Protein AF-A0A8X6UZB1-F1 (afdb_monomer)

pLDDT: mean 81.9, std 11.23, range [57.44, 95.88]

Secondary structure (DSSP, 8-state):
-B-TTT--B------HHHHHHHHH--BTTB--GGGG-HHHHHHHHHHHHHHHHHHHHHHHHH-TTTTTGGGGHHHHHHHHHTSS--TTTS----PPPTT-TTSGGG--

Structure (mmCIF, N/CA/C/O backbone):
data_AF-A0A8X6UZB1-F1
#
_entry.id   AF-A0A8X6UZB1-F1
#
loop_
_atom_site.group_PDB
_atom_site.id
_atom_site.type_symbol
_atom_site.label_atom_id
_atom_site.label_alt_id
_atom_site.label_comp_id
_atom_site.label_asym_id
_atom_site.label_entity_id
_atom_site.label_seq_id
_atom_site.pdbx_PDB_ins_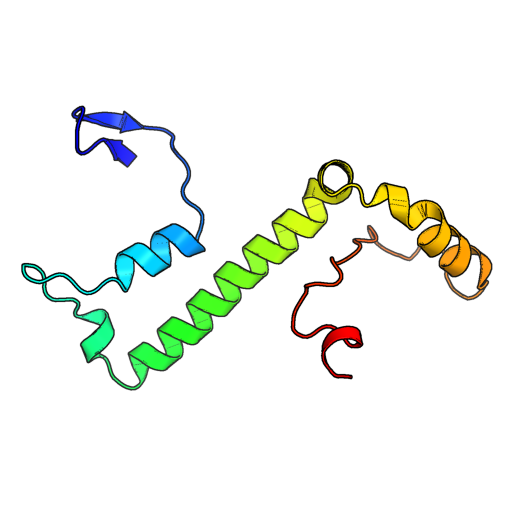code
_atom_site.Cartn_x
_atom_site.Cartn_y
_atom_site.Cartn_z
_atom_site.occupancy
_ato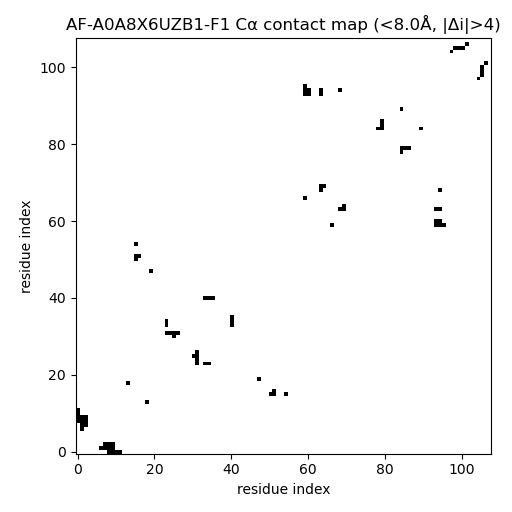m_site.B_iso_or_equiv
_atom_site.auth_seq_id
_atom_site.auth_comp_id
_atom_site.auth_asym_id
_atom_site.auth_atom_id
_atom_site.pdbx_PDB_model_num
ATOM 1 N N . MET A 1 1 ? 10.357 7.995 15.274 1.00 61.84 1 MET A N 1
ATOM 2 C CA . MET A 1 1 ? 9.610 6.991 16.074 1.00 61.84 1 MET A CA 1
ATOM 3 C C . MET A 1 1 ? 10.416 6.701 17.324 1.00 61.84 1 MET A C 1
ATOM 5 O O . MET A 1 1 ? 11.610 6.503 17.177 1.00 61.84 1 MET A O 1
ATOM 9 N N . ILE A 1 2 ? 9.833 6.678 18.519 1.00 74.12 2 ILE A N 1
ATOM 10 C CA . ILE A 1 2 ? 10.583 6.342 19.744 1.00 74.12 2 ILE A CA 1
ATOM 11 C C . ILE A 1 2 ? 10.538 4.825 19.944 1.00 74.12 2 ILE A C 1
ATOM 13 O O . ILE A 1 2 ? 9.485 4.219 19.744 1.0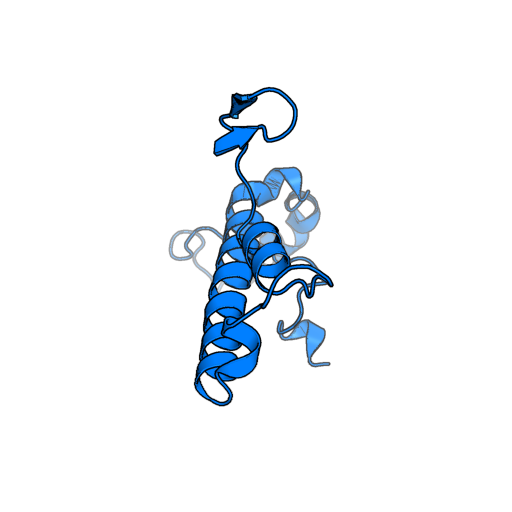0 74.12 2 ILE A O 1
ATOM 17 N N . ASN A 1 3 ? 11.671 4.206 20.279 1.00 72.56 3 ASN A N 1
ATOM 18 C CA . ASN A 1 3 ? 11.707 2.788 20.615 1.00 72.56 3 ASN A CA 1
ATOM 19 C C . ASN A 1 3 ? 10.983 2.570 21.956 1.00 72.56 3 ASN A C 1
ATOM 21 O O . ASN A 1 3 ? 11.449 3.095 22.965 1.00 72.56 3 ASN A O 1
ATOM 25 N N . PRO A 1 4 ? 9.893 1.787 22.016 1.00 69.75 4 PRO A N 1
ATOM 26 C CA . PRO A 1 4 ? 9.176 1.556 23.270 1.00 69.75 4 PRO A CA 1
ATOM 27 C C . PRO A 1 4 ? 9.982 0.751 24.303 1.00 69.75 4 PRO A C 1
ATOM 29 O O . PRO A 1 4 ? 9.618 0.757 25.472 1.00 69.75 4 PRO A O 1
ATOM 32 N N . GLN A 1 5 ? 11.058 0.066 23.898 1.00 74.94 5 GLN A N 1
ATOM 33 C CA . GLN A 1 5 ? 11.923 -0.702 24.801 1.00 74.94 5 GLN A CA 1
ATOM 34 C C . GLN A 1 5 ? 13.140 0.088 25.295 1.00 74.94 5 GLN A C 1
ATOM 36 O O . GLN A 1 5 ? 13.565 -0.117 26.425 1.00 74.94 5 GLN A O 1
ATOM 41 N N . THR A 1 6 ? 13.710 0.974 24.468 1.00 80.00 6 THR A N 1
ATOM 42 C CA . THR A 1 6 ? 14.946 1.707 24.814 1.00 80.00 6 THR A CA 1
ATOM 43 C C . THR A 1 6 ? 14.731 3.200 25.060 1.00 80.00 6 THR A C 1
ATOM 45 O O . THR A 1 6 ? 15.637 3.866 25.539 1.00 80.00 6 THR A O 1
ATOM 48 N N . GLY A 1 7 ? 13.556 3.754 24.738 1.00 78.12 7 GLY A N 1
ATOM 49 C CA . GLY A 1 7 ? 13.255 5.185 24.885 1.00 78.12 7 GLY A CA 1
ATOM 50 C C . GLY A 1 7 ? 13.983 6.097 23.890 1.00 78.12 7 GLY A C 1
ATOM 51 O O . GLY A 1 7 ? 13.745 7.302 23.865 1.00 78.12 7 GLY A O 1
ATOM 52 N N . GLU A 1 8 ? 14.838 5.539 23.035 1.00 81.56 8 GLU A N 1
ATOM 53 C CA . GLU A 1 8 ? 15.648 6.298 22.088 1.00 81.56 8 GLU A CA 1
ATOM 54 C C . GLU A 1 8 ? 14.879 6.652 20.810 1.00 81.56 8 GLU A C 1
ATOM 56 O O . GLU A 1 8 ? 14.010 5.911 20.328 1.00 81.56 8 GLU A O 1
ATOM 61 N N . GLY A 1 9 ? 15.232 7.794 20.217 1.00 77.75 9 GLY A N 1
ATOM 62 C CA . GLY A 1 9 ? 14.741 8.196 18.905 1.00 77.75 9 GLY A CA 1
ATOM 63 C C . GLY A 1 9 ? 15.254 7.256 17.813 1.00 77.75 9 GLY A C 1
ATOM 64 O O . GLY A 1 9 ? 16.450 7.157 17.570 1.00 77.75 9 GLY A O 1
ATOM 65 N N . THR A 1 10 ? 14.345 6.580 17.114 1.00 77.81 10 THR A N 1
ATOM 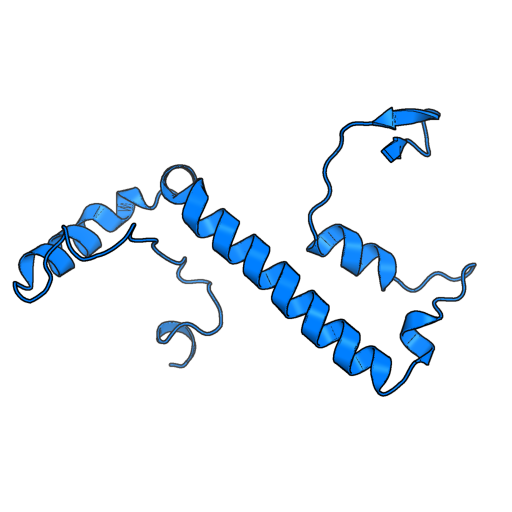66 C CA . THR A 1 10 ? 14.661 5.693 15.987 1.00 77.81 10 THR A CA 1
ATOM 67 C C . THR A 1 10 ? 14.304 6.337 14.648 1.00 77.81 10 THR A C 1
ATOM 69 O O . THR A 1 10 ? 13.239 6.951 14.492 1.00 77.81 10 THR A O 1
ATOM 72 N N . ASN A 1 11 ? 15.172 6.108 13.658 1.00 81.69 11 ASN A N 1
ATOM 73 C CA . ASN A 1 11 ? 14.927 6.371 12.234 1.00 81.69 11 ASN A CA 1
ATOM 74 C C . ASN A 1 11 ? 14.478 5.091 11.496 1.00 81.69 11 ASN A C 1
ATOM 76 O O . ASN A 1 11 ? 14.670 4.931 10.293 1.00 81.69 11 ASN A O 1
ATOM 80 N N . LYS A 1 12 ? 13.914 4.116 12.222 1.00 82.81 12 LYS A N 1
ATOM 81 C CA . LYS A 1 12 ? 13.400 2.900 11.590 1.00 82.81 12 LYS A CA 1
ATOM 82 C C . LYS A 1 12 ? 12.178 3.262 10.752 1.00 82.81 12 LYS A C 1
ATOM 84 O O . LYS A 1 12 ? 11.205 3.809 11.268 1.00 82.81 12 LYS A O 1
ATOM 89 N N . LYS A 1 13 ? 12.243 2.947 9.461 1.00 85.06 13 LYS A N 1
ATOM 90 C CA . LYS A 1 13 ? 11.108 3.047 8.542 1.00 85.06 13 LYS A CA 1
ATOM 91 C C . LYS A 1 13 ? 10.279 1.769 8.637 1.00 85.06 13 LYS A C 1
ATOM 93 O O . LYS A 1 13 ? 10.825 0.681 8.802 1.00 85.06 13 LYS A O 1
ATOM 98 N N . VAL A 1 14 ? 8.964 1.914 8.550 1.00 89.38 14 VAL A N 1
ATOM 99 C CA . VAL A 1 14 ? 8.001 0.808 8.569 1.00 89.38 14 VAL A CA 1
ATOM 100 C C . VAL A 1 14 ? 7.252 0.847 7.242 1.00 89.38 14 VAL A C 1
ATOM 102 O O . VAL A 1 14 ? 6.871 1.932 6.806 1.00 89.38 14 VAL A O 1
ATOM 105 N N . SER A 1 15 ? 7.060 -0.307 6.600 1.00 91.62 15 SER A N 1
ATOM 106 C CA . SER A 1 15 ? 6.249 -0.390 5.378 1.00 91.62 15 SER A CA 1
ATOM 107 C C . SER A 1 15 ? 4.795 -0.021 5.669 1.00 91.62 15 SER A C 1
ATOM 109 O O . SER A 1 15 ? 4.313 -0.219 6.794 1.00 91.62 15 SER A O 1
ATOM 111 N N . ALA A 1 16 ? 4.059 0.460 4.662 1.00 92.88 16 ALA A N 1
ATOM 112 C CA . ALA A 1 16 ? 2.638 0.749 4.832 1.00 92.88 16 ALA A CA 1
ATOM 113 C C . ALA A 1 16 ? 1.888 -0.502 5.302 1.00 92.88 16 ALA A C 1
ATOM 115 O O . ALA A 1 16 ? 1.066 -0.410 6.209 1.00 92.88 16 ALA A O 1
ATOM 116 N N . MET A 1 17 ? 2.241 -1.680 4.773 1.00 93.81 17 MET A N 1
ATOM 117 C CA . MET A 1 17 ? 1.667 -2.965 5.185 1.00 93.81 17 MET A CA 1
ATOM 118 C C . MET A 1 17 ? 1.821 -3.212 6.688 1.00 93.81 17 MET A C 1
ATOM 120 O O . MET A 1 17 ? 0.828 -3.448 7.372 1.00 93.81 17 MET A O 1
ATOM 124 N N . ASN A 1 18 ? 3.039 -3.105 7.226 1.00 93.31 18 ASN A N 1
ATOM 125 C CA . ASN A 1 18 ? 3.289 -3.348 8.648 1.00 93.31 18 ASN A CA 1
ATOM 126 C C . ASN A 1 18 ? 2.574 -2.324 9.536 1.00 93.31 18 ASN A C 1
ATOM 128 O O . ASN A 1 18 ? 1.990 -2.684 10.558 1.00 93.31 18 ASN A O 1
ATOM 132 N N . TYR A 1 19 ? 2.576 -1.053 9.130 1.00 93.19 19 TYR A N 1
ATOM 133 C CA . TYR A 1 19 ? 1.875 0.011 9.845 1.00 93.19 19 TYR A CA 1
ATOM 134 C C . TYR A 1 19 ? 0.363 -0.250 9.920 1.00 93.19 19 TYR A C 1
ATOM 136 O O . TYR A 1 19 ? -0.269 -0.126 10.972 1.00 93.19 19 TYR A O 1
ATOM 144 N N . TYR A 1 20 ? -0.220 -0.641 8.795 1.00 94.12 20 TYR A N 1
ATOM 145 C CA . TYR A 1 20 ? -1.645 -0.870 8.655 1.00 94.12 20 TYR A CA 1
ATOM 146 C C . TYR A 1 20 ? -2.122 -2.161 9.324 1.00 94.12 20 TYR A C 1
ATOM 148 O O . TYR A 1 20 ? -3.140 -2.133 10.018 1.00 94.12 20 TYR A O 1
ATOM 156 N N . LEU A 1 21 ? -1.358 -3.251 9.214 1.00 92.69 21 LEU A N 1
ATOM 157 C CA . LEU A 1 21 ? -1.596 -4.487 9.964 1.00 92.69 21 LEU A CA 1
ATOM 158 C C . LEU A 1 21 ? -1.565 -4.234 11.471 1.00 92.69 21 LEU A C 1
ATOM 160 O O . LEU A 1 21 ? -2.477 -4.646 12.186 1.00 92.69 21 LEU A O 1
ATOM 164 N N . TYR A 1 22 ? -0.566 -3.486 11.950 1.00 91.69 22 TYR A N 1
ATOM 165 C CA . TYR A 1 22 ? -0.471 -3.109 13.359 1.00 91.69 22 TYR A CA 1
ATOM 166 C C . TYR A 1 22 ? -1.714 -2.343 13.832 1.00 91.69 22 TYR A C 1
ATOM 168 O O . TYR A 1 22 ? -2.197 -2.594 14.938 1.00 91.69 22 TYR A O 1
ATOM 176 N N . ARG A 1 23 ? -2.247 -1.437 12.998 1.00 91.25 23 ARG A N 1
ATOM 177 C CA . ARG A 1 23 ? -3.467 -0.673 13.300 1.00 91.25 23 ARG A CA 1
ATOM 178 C C . ARG A 1 23 ? -4.739 -1.516 13.308 1.00 91.25 23 ARG A C 1
ATOM 180 O O . ARG A 1 23 ? -5.670 -1.154 14.017 1.00 91.25 23 ARG A O 1
ATOM 187 N N . LEU A 1 24 ? -4.804 -2.593 12.529 1.00 92.38 24 LEU A N 1
ATOM 188 C CA . LEU A 1 24 ? -5.969 -3.484 12.456 1.00 92.38 24 LEU A CA 1
ATOM 189 C C . LEU A 1 24 ? -5.928 -4.629 13.474 1.00 92.38 24 LEU A C 1
ATOM 191 O O . LEU A 1 24 ? -6.959 -5.230 13.761 1.00 92.38 24 LEU A O 1
ATOM 195 N N . MET A 1 25 ? -4.756 -4.918 14.038 1.00 93.50 25 MET A N 1
ATOM 196 C CA . MET A 1 25 ? -4.562 -5.982 15.017 1.00 93.50 25 MET A CA 1
ATOM 197 C C . MET A 1 25 ? -5.514 -5.837 16.217 1.00 93.50 25 MET A C 1
ATOM 199 O O . MET A 1 25 ? -5.546 -4.797 16.880 1.00 93.50 25 MET A O 1
ATOM 203 N N . ILE A 1 26 ? -6.258 -6.903 16.521 1.00 92.19 26 ILE A N 1
ATOM 204 C CA . ILE A 1 26 ? -7.119 -6.994 17.708 1.00 92.19 26 ILE A CA 1
ATOM 205 C C . ILE A 1 26 ? -6.246 -7.306 18.927 1.00 92.19 26 ILE A C 1
ATOM 207 O O . ILE A 1 26 ? -5.375 -8.174 18.869 1.00 92.19 26 ILE A O 1
ATOM 211 N N . ARG A 1 27 ? -6.466 -6.593 20.037 1.00 92.06 27 ARG A N 1
ATOM 212 C CA . ARG A 1 27 ? -5.723 -6.767 21.294 1.00 92.06 27 ARG A CA 1
ATOM 213 C C . ARG A 1 27 ? -6.696 -6.817 22.459 1.00 92.06 27 ARG A C 1
ATOM 215 O O . ARG A 1 27 ? -7.635 -6.035 22.502 1.00 92.06 27 ARG A O 1
ATOM 222 N N . GLN A 1 28 ? -6.439 -7.702 23.418 1.00 86.12 28 GLN A N 1
ATOM 223 C CA . GLN A 1 28 ? -7.342 -7.929 24.553 1.00 86.12 28 GLN A CA 1
ATOM 224 C C . GLN A 1 28 ? -7.502 -6.693 25.458 1.00 86.12 28 GLN A C 1
ATOM 226 O O . GLN A 1 28 ? -8.584 -6.461 25.977 1.00 86.12 28 GLN A O 1
ATOM 231 N N . ASN A 1 29 ? -6.461 -5.860 25.576 1.00 88.25 29 ASN A N 1
ATOM 232 C CA . ASN A 1 29 ? -6.443 -4.691 26.469 1.00 88.25 29 ASN A CA 1
ATOM 233 C C . ASN A 1 29 ? -6.582 -3.345 25.735 1.00 88.25 29 ASN A C 1
ATOM 235 O O . ASN A 1 29 ? -6.233 -2.306 26.291 1.00 88.25 29 ASN A O 1
ATOM 239 N N . ALA A 1 30 ? -7.018 -3.340 24.471 1.00 87.81 30 ALA A N 1
ATOM 240 C CA . ALA A 1 30 ? -7.185 -2.105 23.708 1.00 87.81 30 ALA A CA 1
ATOM 241 C C . ALA A 1 30 ? -8.357 -2.200 22.729 1.00 87.81 30 ALA A C 1
ATOM 243 O O . ALA A 1 30 ? -8.410 -3.097 21.887 1.00 87.81 30 ALA A O 1
ATOM 244 N N . GLU A 1 31 ? -9.270 -1.231 22.791 1.00 87.81 31 GLU A N 1
ATOM 245 C CA . GLU A 1 31 ? -10.368 -1.155 21.834 1.00 87.81 31 GLU A CA 1
ATOM 246 C C . GLU A 1 31 ? -9.903 -0.638 20.470 1.00 87.81 31 GLU A C 1
ATOM 248 O O . GLU A 1 31 ? -9.410 0.486 20.330 1.00 87.81 31 GLU A O 1
ATOM 253 N N . ASN A 1 32 ? -10.147 -1.434 19.429 1.00 90.44 32 ASN A N 1
ATOM 254 C CA . ASN A 1 32 ? -9.913 -1.020 18.054 1.00 90.44 32 ASN A CA 1
ATOM 255 C C . ASN A 1 32 ? -11.184 -0.415 17.440 1.00 90.44 32 ASN A C 1
ATOM 257 O O . ASN A 1 32 ? -12.016 -1.110 16.857 1.00 90.44 32 ASN A O 1
ATOM 261 N N . HIS A 1 33 ? -11.325 0.903 17.574 1.00 91.62 33 HIS A N 1
ATOM 262 C CA . HIS A 1 33 ? -12.489 1.653 17.094 1.00 91.62 33 HIS A CA 1
ATOM 263 C C . HIS A 1 33 ? -12.684 1.548 15.578 1.00 91.62 33 HIS A C 1
ATOM 265 O O . HIS A 1 33 ? -13.816 1.545 15.106 1.00 91.62 33 HIS A O 1
ATOM 271 N N . ILE A 1 34 ? -11.596 1.395 14.818 1.00 91.94 34 ILE A N 1
ATOM 272 C CA . ILE A 1 34 ? -11.630 1.295 13.352 1.00 91.94 34 ILE A CA 1
ATOM 273 C C . ILE A 1 34 ? -12.493 0.111 12.907 1.00 91.94 34 ILE A C 1
ATOM 275 O O . ILE A 1 34 ? -13.261 0.234 11.956 1.00 91.94 34 ILE A O 1
ATOM 279 N N . LEU A 1 35 ? -12.427 -1.0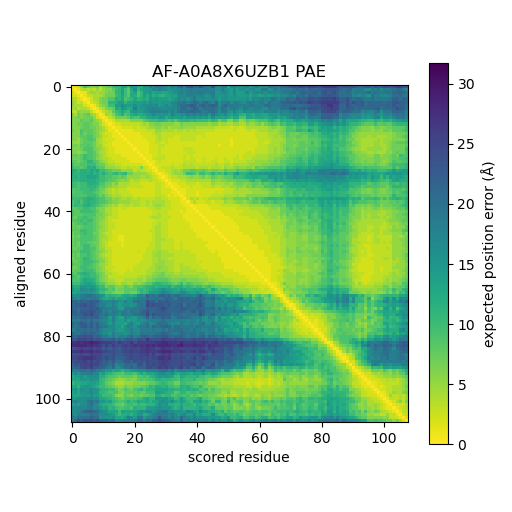09 13.633 1.00 92.06 35 LEU A N 1
ATOM 280 C CA . LEU A 1 35 ? -13.196 -2.217 13.326 1.00 92.06 35 LEU A CA 1
ATOM 281 C C . LEU A 1 35 ? -14.702 -2.051 13.593 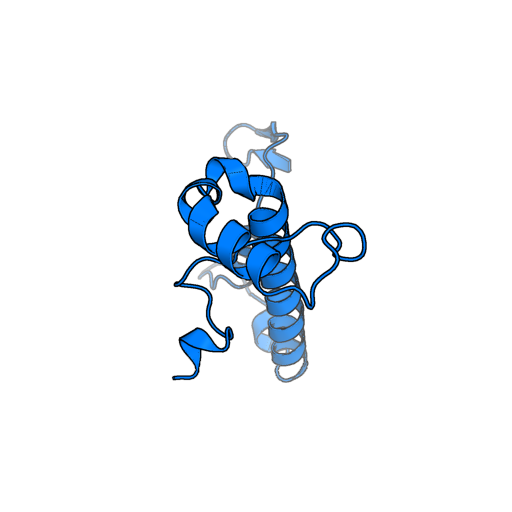1.00 92.06 35 LEU A C 1
ATOM 283 O O . LEU A 1 35 ? -15.508 -2.818 13.073 1.00 92.06 35 LEU A O 1
ATOM 287 N N . LYS A 1 36 ? -15.106 -1.043 14.378 1.00 92.50 36 LYS A N 1
ATOM 288 C CA . LYS A 1 36 ? -16.513 -0.782 14.724 1.00 92.50 36 LYS A CA 1
ATOM 289 C C . LYS A 1 36 ? -17.225 0.105 13.691 1.00 92.50 36 LYS A C 1
ATOM 291 O O . LYS A 1 36 ? -18.451 0.187 13.699 1.00 92.50 36 LYS A O 1
ATOM 296 N N . CYS A 1 37 ? -16.493 0.725 12.763 1.00 91.31 37 CYS A N 1
ATOM 297 C CA . CYS A 1 37 ? -17.018 1.737 11.839 1.00 91.31 37 CYS A CA 1
ATOM 298 C C . CYS A 1 37 ? -17.790 1.188 10.611 1.00 91.31 37 CYS A C 1
ATOM 300 O O . CYS A 1 37 ? -18.061 1.943 9.678 1.00 91.31 37 CYS A O 1
ATOM 302 N N . ARG A 1 38 ? -18.167 -0.103 10.587 1.00 93.06 38 ARG A N 1
ATOM 303 C CA . ARG A 1 38 ? -19.008 -0.759 9.554 1.00 93.06 38 ARG A CA 1
ATOM 304 C C . ARG A 1 38 ? -18.659 -0.361 8.106 1.00 93.06 38 ARG A C 1
ATOM 306 O O . ARG A 1 38 ? -17.661 -0.817 7.571 1.00 93.06 38 ARG A O 1
ATOM 313 N N . GLN A 1 39 ? -19.472 0.456 7.433 1.00 95.81 39 GLN A N 1
ATOM 314 C CA . GLN A 1 39 ? -19.249 0.839 6.030 1.00 95.81 39 GLN A CA 1
ATOM 315 C C . GLN A 1 39 ? -17.942 1.619 5.835 1.00 95.81 39 GLN A C 1
ATOM 317 O O . GLN A 1 39 ? -17.192 1.327 4.907 1.00 95.81 39 GLN A O 1
ATOM 322 N N . LEU A 1 40 ? -17.615 2.528 6.758 1.00 95.06 40 LEU A N 1
ATOM 323 C CA . LEU A 1 40 ? -16.357 3.278 6.721 1.00 95.06 40 LEU A CA 1
ATOM 324 C C . LEU A 1 40 ? -15.142 2.364 6.915 1.00 95.06 40 LEU A C 1
ATOM 326 O O . LEU A 1 40 ? -14.076 2.646 6.378 1.00 95.06 40 LEU A O 1
ATOM 330 N N . PHE A 1 41 ? -15.300 1.253 7.643 1.00 94.25 41 PHE A N 1
ATOM 331 C CA . PHE A 1 41 ? -14.245 0.249 7.762 1.00 94.25 41 PHE A CA 1
ATOM 332 C C . PHE A 1 41 ? -13.933 -0.396 6.405 1.00 94.25 41 PHE A C 1
ATOM 334 O O . PHE A 1 41 ? -12.766 -0.490 6.039 1.00 94.25 41 PHE A O 1
ATOM 341 N N . HIS A 1 42 ? -14.952 -0.768 5.625 1.00 94.75 42 HIS A N 1
ATOM 342 C CA . HIS A 1 42 ? -14.737 -1.344 4.295 1.00 94.75 42 HIS A CA 1
ATOM 343 C C . HIS A 1 42 ? -14.010 -0.373 3.358 1.00 94.75 42 HIS A C 1
ATOM 345 O O . HIS A 1 42 ? -13.032 -0.765 2.726 1.00 94.75 42 HIS A O 1
ATOM 351 N N . GLN A 1 43 ? -14.430 0.897 3.318 1.00 95.88 43 GLN A N 1
ATOM 352 C CA . GLN A 1 43 ? -13.751 1.924 2.518 1.00 95.88 43 GLN A CA 1
ATOM 353 C C . GLN A 1 43 ? -12.290 2.090 2.951 1.00 95.88 43 GLN A C 1
ATOM 355 O O . GLN A 1 43 ? -11.382 2.078 2.124 1.00 95.88 43 GLN A O 1
ATOM 360 N N . TYR A 1 44 ? -12.059 2.160 4.261 1.00 94.44 44 TYR A N 1
ATOM 361 C CA . TYR A 1 44 ? -10.724 2.268 4.829 1.00 94.44 44 TYR A CA 1
ATOM 362 C C . TYR A 1 44 ? -9.818 1.093 4.420 1.00 94.44 44 TYR A C 1
ATOM 364 O O . TYR A 1 44 ? -8.683 1.324 4.009 1.00 94.44 44 TYR A O 1
ATOM 372 N N . ILE A 1 45 ? -10.314 -0.151 4.458 1.00 95.38 45 ILE A N 1
ATOM 373 C CA . ILE A 1 45 ? -9.551 -1.332 4.023 1.00 95.38 45 ILE A CA 1
ATOM 374 C C . ILE A 1 45 ? -9.172 -1.251 2.541 1.00 95.38 45 ILE A C 1
ATOM 376 O O . ILE A 1 45 ? -8.018 -1.521 2.200 1.00 95.38 45 ILE A O 1
ATOM 380 N N . VAL A 1 46 ? -10.107 -0.860 1.670 1.00 95.81 46 VAL A N 1
ATOM 381 C CA . VAL A 1 46 ? -9.846 -0.732 0.227 1.00 95.81 46 VAL A CA 1
ATOM 382 C C . VAL A 1 46 ? -8.773 0.327 -0.039 1.00 95.81 46 VAL A C 1
ATOM 384 O O . VAL A 1 46 ? -7.805 0.055 -0.753 1.00 95.81 46 VAL A O 1
ATOM 387 N N . ASP A 1 47 ? -8.875 1.494 0.599 1.00 95.38 47 ASP A N 1
ATOM 388 C CA . ASP A 1 47 ? -7.903 2.580 0.441 1.00 95.38 47 ASP A CA 1
ATOM 389 C C . ASP A 1 47 ? -6.502 2.183 0.934 1.00 95.38 47 ASP A C 1
ATOM 391 O O . ASP A 1 47 ? -5.484 2.522 0.322 1.00 95.38 47 ASP A O 1
ATOM 395 N N . MET A 1 48 ? -6.418 1.451 2.047 1.00 95.69 48 MET A N 1
ATOM 396 C CA . MET A 1 48 ? -5.142 0.943 2.554 1.00 95.69 48 MET A CA 1
ATOM 397 C C . MET A 1 48 ? -4.534 -0.099 1.628 1.00 95.69 48 MET A C 1
ATOM 399 O O . MET A 1 48 ? -3.325 -0.069 1.401 1.00 95.69 48 MET A O 1
ATOM 403 N N . TYR A 1 49 ? -5.352 -1.010 1.100 1.00 94.25 49 TYR A N 1
ATOM 404 C CA . TYR A 1 49 ? -4.893 -2.023 0.161 1.00 94.25 49 TYR A CA 1
ATOM 405 C C . TYR A 1 49 ? -4.299 -1.370 -1.090 1.00 94.25 49 TYR A C 1
ATOM 407 O O . TYR A 1 49 ? -3.176 -1.697 -1.468 1.00 94.25 49 TYR A O 1
ATOM 415 N N . ALA A 1 50 ? -4.975 -0.365 -1.656 1.00 95.19 50 ALA A N 1
ATOM 416 C CA . ALA A 1 50 ? -4.456 0.398 -2.789 1.00 95.19 50 ALA A CA 1
ATOM 417 C C . ALA A 1 50 ? -3.092 1.047 -2.481 1.00 95.19 50 ALA A C 1
ATOM 419 O O . ALA A 1 50 ? -2.177 1.004 -3.309 1.00 95.19 50 ALA A O 1
ATOM 420 N N . LYS A 1 51 ? -2.909 1.600 -1.273 1.00 95.06 51 LYS A N 1
ATOM 421 C CA . LYS A 1 51 ? -1.619 2.168 -0.835 1.00 95.06 51 LYS A CA 1
ATOM 422 C C . LYS A 1 51 ? -0.520 1.118 -0.713 1.00 95.06 51 LYS A C 1
ATOM 424 O O . LYS A 1 51 ? 0.588 1.353 -1.189 1.00 95.06 51 LYS A O 1
ATOM 429 N N . ILE A 1 52 ? -0.823 -0.019 -0.089 1.00 94.75 52 ILE A N 1
ATOM 430 C CA . ILE A 1 52 ? 0.123 -1.130 0.075 1.00 94.75 52 ILE A CA 1
ATOM 431 C C . ILE A 1 52 ? 0.557 -1.654 -1.295 1.00 94.75 52 ILE A C 1
ATOM 433 O O . ILE A 1 52 ? 1.750 -1.825 -1.540 1.00 94.75 52 ILE A O 1
ATOM 437 N N . GLU A 1 53 ? -0.393 -1.862 -2.203 1.00 92.31 53 GLU A N 1
ATOM 438 C CA . GLU A 1 53 ? -0.092 -2.381 -3.533 1.00 92.31 53 GLU A CA 1
ATOM 439 C C . GLU A 1 53 ? 0.712 -1.374 -4.364 1.00 92.31 53 GLU A C 1
ATOM 441 O O . GLU A 1 53 ? 1.659 -1.750 -5.053 1.00 92.31 53 GLU A O 1
ATOM 446 N N . THR A 1 54 ? 0.420 -0.077 -4.228 1.00 93.44 54 THR A N 1
ATOM 447 C CA . THR A 1 54 ? 1.209 0.985 -4.869 1.00 93.44 54 THR A CA 1
ATOM 448 C C . THR A 1 54 ? 2.657 0.994 -4.372 1.00 93.44 54 THR A C 1
ATOM 450 O O . THR A 1 54 ? 3.582 1.078 -5.182 1.00 93.44 54 THR A O 1
ATOM 453 N N . GLU A 1 55 ? 2.881 0.867 -3.059 1.00 93.75 55 GLU A N 1
ATOM 454 C CA . GLU A 1 55 ? 4.230 0.764 -2.481 1.00 93.75 55 GLU A CA 1
ATOM 455 C C . GLU A 1 55 ? 4.962 -0.487 -2.996 1.00 93.75 55 GLU A C 1
ATOM 457 O O . GLU A 1 55 ? 6.129 -0.408 -3.386 1.00 93.75 55 GLU A O 1
ATOM 462 N N . ARG A 1 56 ? 4.267 -1.629 -3.076 1.00 91.38 56 ARG A N 1
ATOM 463 C CA . ARG A 1 56 ? 4.818 -2.891 -3.592 1.00 91.38 56 ARG A CA 1
ATOM 464 C C . ARG A 1 56 ? 5.225 -2.785 -5.063 1.00 91.38 56 ARG A C 1
ATOM 466 O O . ARG A 1 56 ? 6.330 -3.188 -5.426 1.00 91.38 56 ARG A O 1
ATOM 473 N N . LEU A 1 57 ? 4.372 -2.204 -5.905 1.00 90.56 57 LEU A N 1
ATOM 474 C CA . LEU A 1 57 ? 4.663 -1.964 -7.320 1.00 90.56 57 LEU A CA 1
ATOM 475 C C . LEU A 1 57 ? 5.823 -0.987 -7.514 1.00 90.56 57 LEU A C 1
ATOM 477 O O . LEU A 1 57 ? 6.678 -1.205 -8.375 1.00 90.56 57 LEU A O 1
ATOM 481 N N . L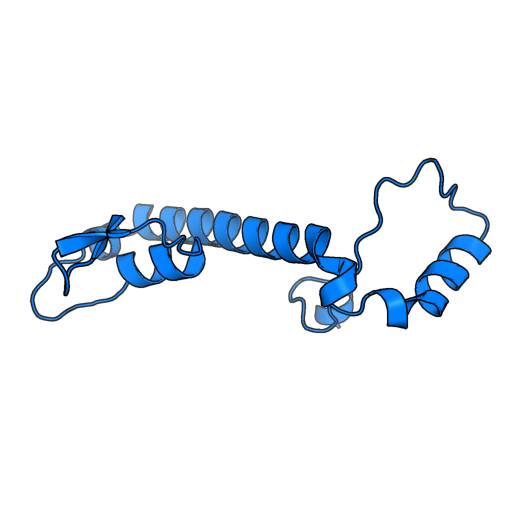EU A 1 58 ? 5.888 0.069 -6.700 1.00 92.38 58 LEU A N 1
ATOM 482 C CA . LEU A 1 58 ? 7.008 1.003 -6.720 1.00 92.38 58 LEU A CA 1
ATOM 483 C C . LEU A 1 58 ? 8.315 0.299 -6.345 1.00 92.38 58 LEU A C 1
ATOM 485 O O . LEU A 1 58 ? 9.319 0.481 -7.032 1.00 92.38 58 LEU A O 1
ATOM 489 N N . TYR A 1 59 ? 8.300 -0.546 -5.310 1.00 90.12 59 TYR A N 1
ATOM 490 C CA . TYR A 1 59 ? 9.463 -1.341 -4.923 1.00 90.12 59 TYR A CA 1
ATOM 491 C C . TYR A 1 59 ? 9.934 -2.237 -6.073 1.00 90.12 59 TYR A C 1
ATOM 493 O O . TYR A 1 59 ? 11.115 -2.203 -6.421 1.00 90.12 59 TYR A O 1
ATOM 501 N N . ILE A 1 60 ? 9.016 -2.964 -6.720 1.00 89.19 60 ILE A N 1
ATOM 502 C CA . ILE A 1 60 ? 9.333 -3.804 -7.883 1.00 89.19 60 ILE A CA 1
ATOM 503 C C . ILE A 1 60 ? 9.944 -2.964 -9.007 1.00 89.19 60 ILE A C 1
ATOM 505 O O . ILE A 1 60 ? 10.955 -3.356 -9.582 1.00 89.19 60 ILE A O 1
ATOM 509 N N . ARG A 1 61 ? 9.371 -1.795 -9.315 1.00 88.00 61 ARG A N 1
ATOM 510 C CA . ARG A 1 61 ? 9.864 -0.903 -10.375 1.00 88.00 61 ARG A CA 1
ATOM 511 C C . ARG A 1 61 ? 11.264 -0.353 -10.089 1.00 88.00 61 ARG A C 1
ATOM 513 O O . ARG A 1 61 ? 12.054 -0.215 -11.020 1.00 88.00 61 ARG A O 1
ATOM 520 N N . LEU A 1 62 ? 11.565 -0.011 -8.837 1.00 90.06 62 LEU A N 1
ATOM 521 C CA . LEU A 1 62 ? 12.838 0.610 -8.459 1.00 90.06 62 LEU A CA 1
ATOM 522 C C . LEU A 1 62 ? 13.966 -0.405 -8.232 1.00 90.06 62 LEU A C 1
ATOM 524 O O . LEU A 1 62 ? 15.120 -0.069 -8.473 1.00 90.06 62 LEU A O 1
ATOM 528 N N . ASN A 1 63 ? 13.647 -1.638 -7.829 1.00 88.06 63 ASN A N 1
ATOM 529 C CA . ASN A 1 63 ? 14.628 -2.658 -7.432 1.00 88.06 63 ASN A CA 1
ATOM 530 C C . ASN A 1 63 ? 14.753 -3.793 -8.464 1.00 88.06 63 ASN A C 1
ATOM 532 O O . ASN A 1 63 ? 15.024 -4.939 -8.120 1.00 88.06 63 ASN A O 1
ATOM 536 N N . GLN A 1 64 ? 14.545 -3.486 -9.746 1.00 82.88 64 GLN A N 1
ATOM 537 C CA . GLN A 1 64 ? 14.586 -4.463 -10.842 1.00 82.88 64 GLN A CA 1
ATOM 538 C C . GLN A 1 64 ? 15.914 -5.249 -10.903 1.00 82.88 64 GLN A C 1
ATOM 540 O O . GLN A 1 64 ? 15.890 -6.448 -11.180 1.00 82.88 64 GLN A O 1
ATOM 545 N N . THR A 1 65 ? 17.059 -4.619 -10.631 1.00 81.25 65 THR A N 1
ATOM 546 C CA . THR A 1 65 ? 18.375 -5.292 -10.618 1.00 81.25 65 THR A CA 1
ATOM 547 C C . THR A 1 65 ? 18.490 -6.301 -9.472 1.00 81.25 65 THR A C 1
ATOM 549 O O . THR A 1 65 ? 18.799 -7.464 -9.715 1.00 81.25 65 THR A O 1
ATOM 552 N N . GLU A 1 66 ? 18.121 -5.905 -8.251 1.00 82.38 66 GLU A N 1
ATOM 553 C CA . GLU A 1 66 ? 18.115 -6.782 -7.066 1.00 82.38 66 GLU A CA 1
ATOM 554 C C . GLU A 1 66 ? 17.154 -7.968 -7.223 1.00 82.38 66 GLU A C 1
ATOM 556 O O . GLU A 1 66 ? 17.447 -9.092 -6.820 1.00 82.38 66 GLU A O 1
ATOM 561 N N . LEU A 1 67 ? 16.016 -7.745 -7.887 1.00 78.31 67 LEU A N 1
ATOM 562 C CA . LEU A 1 67 ? 15.042 -8.788 -8.217 1.00 78.31 67 LEU A CA 1
ATOM 563 C C . LEU A 1 67 ? 15.493 -9.696 -9.376 1.00 78.31 67 LEU A C 1
ATOM 565 O O . LEU A 1 67 ? 14.706 -10.517 -9.849 1.00 78.31 67 LEU A O 1
ATOM 569 N N . ARG A 1 68 ? 16.741 -9.552 -9.846 1.00 71.62 68 ARG A N 1
ATOM 570 C CA . ARG A 1 68 ? 17.334 -10.294 -10.968 1.00 71.62 68 ARG A CA 1
ATOM 571 C C . ARG A 1 68 ? 16.497 -10.204 -12.244 1.00 71.62 68 ARG A C 1
ATOM 573 O O . ARG A 1 68 ? 16.458 -11.145 -13.036 1.00 71.62 68 ARG A O 1
ATOM 580 N N . SER A 1 69 ? 15.860 -9.053 -12.486 1.00 63.31 69 SER A N 1
ATOM 581 C CA . SER A 1 69 ? 15.112 -8.806 -13.731 1.00 63.31 69 SER A CA 1
ATOM 582 C C . SER A 1 69 ? 15.985 -8.940 -14.988 1.00 63.31 69 SER A C 1
ATOM 584 O O . SER A 1 69 ? 15.477 -9.141 -16.085 1.00 63.31 69 SER A O 1
ATOM 586 N N . GLU A 1 70 ? 17.305 -8.869 -14.828 1.00 60.28 70 GLU A N 1
ATOM 587 C CA . GLU A 1 70 ? 18.302 -9.092 -15.873 1.00 60.28 70 GLU A CA 1
ATOM 588 C C . GLU A 1 70 ? 18.291 -10.535 -16.400 1.00 60.28 70 GLU A C 1
ATOM 590 O O . GLU A 1 70 ? 18.626 -10.767 -17.550 1.00 60.28 70 GLU A O 1
ATOM 595 N N . GLN A 1 71 ? 17.802 -11.525 -15.645 1.00 63.25 71 GLN A N 1
ATOM 596 C CA . GLN A 1 71 ? 17.606 -12.876 -16.197 1.00 63.25 71 GLN A CA 1
ATOM 597 C C . GLN A 1 71 ? 16.539 -12.921 -17.300 1.00 63.25 71 GLN A C 1
ATOM 599 O O . GLN A 1 71 ? 16.473 -13.878 -18.066 1.00 63.25 71 GLN A O 1
ATOM 604 N N . TYR A 1 72 ? 15.727 -11.870 -17.414 1.00 66.62 72 TYR A N 1
ATOM 605 C CA . TYR A 1 72 ? 14.729 -11.715 -18.462 1.00 66.62 72 TYR A CA 1
ATOM 606 C C . TYR A 1 72 ? 15.258 -10.903 -19.659 1.00 66.62 72 TYR A C 1
ATOM 608 O O . TYR A 1 72 ? 14.452 -10.365 -20.417 1.00 66.62 72 TYR A O 1
ATOM 616 N N . ILE A 1 73 ? 16.584 -10.810 -19.858 1.00 65.38 73 ILE A N 1
ATOM 617 C CA . ILE A 1 73 ? 17.198 -10.193 -21.052 1.00 65.38 73 ILE A CA 1
ATOM 618 C C . ILE A 1 73 ? 16.562 -10.740 -22.337 1.00 65.38 73 ILE A C 1
ATOM 620 O O . ILE A 1 73 ? 16.080 -9.957 -23.143 1.00 65.38 73 ILE A O 1
ATOM 624 N N . HIS A 1 74 ? 16.393 -12.061 -22.459 1.00 69.25 74 HIS A N 1
ATOM 625 C CA . HIS A 1 74 ? 15.763 -12.668 -23.639 1.00 69.25 74 HIS A CA 1
ATOM 626 C C . HIS A 1 74 ? 14.312 -12.217 -23.873 1.00 69.25 74 HIS A C 1
ATOM 628 O O . HIS A 1 74 ? 13.872 -12.130 -25.015 1.00 69.25 74 HIS A O 1
ATOM 634 N N . LEU A 1 75 ? 13.563 -11.906 -22.807 1.00 70.81 75 LEU A N 1
ATOM 635 C CA . LEU A 1 75 ? 12.209 -11.358 -22.929 1.00 70.81 75 LEU A CA 1
ATOM 636 C C . LEU A 1 75 ? 12.248 -9.914 -23.439 1.00 70.81 75 LEU A C 1
ATOM 638 O O . LEU A 1 75 ? 11.413 -9.535 -24.255 1.00 70.81 75 LEU A O 1
ATOM 642 N N . ARG A 1 76 ? 13.211 -9.111 -22.969 1.00 70.19 76 ARG A N 1
ATOM 643 C CA . ARG A 1 76 ? 13.412 -7.744 -23.465 1.00 70.19 76 ARG A CA 1
ATOM 644 C C . ARG A 1 76 ? 13.829 -7.757 -24.933 1.00 70.19 76 ARG A C 1
ATOM 646 O O . ARG A 1 76 ? 13.244 -7.020 -25.718 1.00 70.19 76 ARG A O 1
ATOM 653 N N . ASP A 1 77 ? 14.759 -8.631 -25.301 1.00 72.56 77 ASP A N 1
ATOM 654 C CA . ASP A 1 77 ? 15.258 -8.766 -26.671 1.00 72.56 77 ASP A CA 1
ATOM 655 C C . ASP A 1 77 ? 14.152 -9.220 -27.632 1.00 72.56 77 ASP A C 1
ATOM 657 O O . ASP A 1 77 ? 14.025 -8.670 -28.723 1.00 72.56 77 ASP A O 1
ATOM 661 N N . ALA A 1 78 ? 13.295 -10.157 -27.210 1.00 72.44 78 ALA A N 1
ATOM 662 C CA . ALA A 1 78 ? 12.138 -10.587 -27.994 1.00 72.44 78 ALA A CA 1
ATOM 663 C C . ALA A 1 78 ? 11.145 -9.438 -28.252 1.00 72.44 78 ALA A C 1
ATOM 665 O O . ALA A 1 78 ? 10.659 -9.297 -29.368 1.00 72.44 78 ALA A O 1
ATOM 666 N N . ILE A 1 79 ? 10.881 -8.589 -27.249 1.00 72.44 79 ILE A N 1
ATOM 667 C CA . ILE A 1 79 ? 10.000 -7.417 -27.397 1.00 72.44 79 ILE A CA 1
ATOM 668 C C . ILE A 1 79 ? 10.618 -6.373 -28.339 1.00 72.44 79 ILE A C 1
ATOM 670 O O . ILE A 1 79 ? 9.912 -5.793 -29.158 1.00 72.44 79 ILE A O 1
ATOM 674 N N . VAL A 1 80 ? 11.929 -6.133 -28.242 1.00 71.56 80 VAL A N 1
ATOM 675 C CA . VAL A 1 80 ? 12.643 -5.198 -29.131 1.00 71.56 80 VAL A CA 1
ATOM 676 C C . VAL A 1 80 ? 12.686 -5.724 -30.571 1.00 71.56 80 VAL A C 1
ATOM 678 O O . VAL A 1 80 ? 12.550 -4.947 -31.514 1.00 71.56 80 VAL A O 1
ATOM 681 N N . SER A 1 81 ? 12.830 -7.040 -30.753 1.00 71.00 81 SER A N 1
ATOM 682 C CA . SER A 1 81 ? 12.844 -7.688 -32.069 1.00 71.00 81 SER A CA 1
ATOM 683 C C . SER A 1 81 ? 11.486 -7.677 -32.777 1.00 71.00 81 SER A C 1
ATOM 685 O O . SER A 1 81 ? 11.457 -7.865 -33.992 1.00 71.00 81 SER A O 1
ATOM 687 N N . ASP A 1 82 ? 10.379 -7.464 -32.060 1.00 72.94 82 ASP A N 1
ATOM 688 C CA . ASP A 1 82 ? 9.017 -7.503 -32.616 1.00 72.94 82 ASP A CA 1
ATOM 689 C C . ASP A 1 82 ? 8.679 -6.262 -33.477 1.00 72.94 82 ASP A C 1
ATOM 691 O O . ASP A 1 82 ? 7.572 -6.132 -33.993 1.00 72.94 82 ASP A O 1
ATOM 695 N N . GLY A 1 83 ? 9.633 -5.333 -33.659 1.00 59.81 83 GLY A N 1
ATOM 696 C CA . GLY A 1 83 ? 9.640 -4.276 -34.687 1.00 59.81 83 GLY A CA 1
ATOM 697 C C . GLY A 1 83 ? 8.586 -3.166 -34.548 1.00 59.81 83 GLY A C 1
ATOM 698 O O . GLY A 1 83 ? 8.765 -2.081 -35.092 1.00 59.81 83 GLY A O 1
ATOM 699 N N . ASN A 1 84 ? 7.519 -3.402 -33.787 1.00 65.38 84 ASN A N 1
ATOM 700 C CA . ASN A 1 84 ? 6.390 -2.494 -33.567 1.00 65.38 84 ASN A CA 1
ATOM 701 C C . ASN A 1 84 ? 6.571 -1.564 -32.360 1.00 65.38 84 ASN A C 1
ATOM 703 O O . ASN A 1 84 ? 5.643 -0.856 -31.969 1.00 65.38 84 ASN A O 1
ATOM 707 N N . VAL A 1 85 ? 7.735 -1.602 -31.716 1.00 63.81 85 VAL A N 1
ATOM 708 C CA . VAL A 1 85 ? 7.921 -1.034 -30.386 1.00 63.81 85 VAL A CA 1
ATOM 709 C C . VAL A 1 85 ? 9.202 -0.205 -30.358 1.00 63.81 85 VAL A C 1
ATOM 711 O O . VAL A 1 85 ? 10.297 -0.744 -30.231 1.00 63.81 85 VAL A O 1
ATOM 714 N N . ASN A 1 86 ? 9.065 1.120 -30.460 1.00 60.94 86 ASN A N 1
ATOM 715 C CA . ASN A 1 86 ? 10.178 2.059 -30.321 1.00 60.94 86 ASN A CA 1
ATOM 716 C C . ASN A 1 86 ? 10.686 2.066 -28.866 1.00 60.94 86 ASN A C 1
ATOM 718 O O . ASN A 1 86 ? 9.982 2.555 -27.976 1.00 60.94 86 ASN A O 1
ATOM 722 N N . PRO A 1 87 ? 11.925 1.616 -28.588 1.00 57.44 87 PRO A N 1
ATOM 723 C CA . PRO A 1 87 ? 12.460 1.589 -27.224 1.00 57.44 87 PRO A CA 1
ATOM 724 C C . PRO A 1 87 ? 12.590 2.985 -26.595 1.00 57.44 87 PRO A C 1
ATOM 726 O O . PRO A 1 87 ? 12.594 3.106 -25.376 1.00 57.44 87 PRO A O 1
ATOM 729 N N . ASN A 1 88 ? 12.671 4.030 -27.428 1.00 61.09 88 ASN A N 1
ATOM 730 C CA . ASN A 1 88 ? 12.760 5.431 -27.009 1.00 61.09 88 ASN A CA 1
ATOM 731 C C . ASN A 1 88 ? 11.395 6.064 -26.670 1.00 61.09 88 ASN A C 1
ATOM 733 O O . ASN A 1 88 ? 11.366 7.111 -26.028 1.00 61.09 88 ASN A O 1
ATOM 737 N N . GLU A 1 89 ? 10.276 5.457 -27.086 1.00 64.69 89 GLU A N 1
ATOM 738 C CA . GLU A 1 89 ? 8.913 5.911 -26.742 1.00 64.69 89 GLU A CA 1
ATOM 739 C C . GLU A 1 89 ? 8.350 5.171 -25.523 1.00 64.69 89 GLU A C 1
ATOM 741 O O . GLU A 1 89 ? 7.482 5.677 -24.808 1.00 64.69 89 GLU A O 1
ATOM 746 N N . LEU A 1 90 ? 8.875 3.980 -25.239 1.00 62.81 90 LEU A N 1
ATOM 747 C CA . LEU A 1 90 ? 8.603 3.270 -24.004 1.00 62.81 90 LEU A CA 1
ATOM 748 C C . LEU A 1 90 ? 9.332 3.954 -22.850 1.00 62.81 90 LEU A C 1
ATOM 750 O O . LEU A 1 90 ? 10.559 4.013 -22.802 1.00 62.81 90 LEU A O 1
ATOM 754 N N . GLY A 1 91 ? 8.575 4.412 -21.855 1.00 69.31 91 GLY A N 1
ATOM 755 C CA . GLY A 1 91 ? 9.148 4.722 -20.548 1.00 69.31 91 GLY A CA 1
ATOM 756 C C . GLY A 1 91 ? 9.912 3.525 -19.953 1.00 69.31 91 GLY A C 1
ATOM 757 O O . GLY A 1 91 ? 10.016 2.444 -20.532 1.00 69.31 91 GLY A O 1
ATOM 758 N N . ARG A 1 92 ? 10.436 3.680 -18.734 1.00 70.56 92 ARG A N 1
ATOM 759 C CA . ARG A 1 92 ? 11.226 2.620 -18.090 1.00 70.56 92 ARG A CA 1
ATOM 760 C C . ARG A 1 92 ? 10.417 1.321 -17.934 1.00 70.56 92 ARG A C 1
ATOM 762 O O . ARG A 1 92 ? 9.507 1.252 -17.107 1.00 70.56 92 ARG A O 1
ATOM 769 N N . MET A 1 93 ? 10.791 0.288 -18.687 1.00 74.69 93 MET A N 1
ATOM 770 C CA . MET A 1 93 ? 10.174 -1.037 -18.613 1.00 74.69 93 MET A CA 1
ATOM 771 C C . MET A 1 93 ? 10.469 -1.692 -17.255 1.00 74.69 93 MET A C 1
ATOM 773 O O . MET A 1 93 ? 11.625 -1.785 -16.838 1.00 74.69 93 MET A O 1
ATOM 777 N N . ALA A 1 94 ? 9.425 -2.157 -16.565 1.00 79.50 94 ALA A N 1
ATOM 778 C CA . ALA A 1 94 ? 9.533 -2.899 -15.311 1.00 79.50 94 ALA A CA 1
ATOM 779 C C . ALA A 1 94 ? 8.892 -4.277 -15.478 1.00 79.50 94 ALA A C 1
ATOM 781 O O . ALA A 1 94 ? 7.749 -4.384 -15.920 1.00 79.50 94 ALA A O 1
ATOM 782 N N . ILE A 1 95 ? 9.628 -5.327 -15.120 1.00 81.75 95 ILE A N 1
ATOM 783 C CA . ILE A 1 95 ? 9.156 -6.705 -15.218 1.00 81.75 95 ILE A CA 1
ATOM 784 C C . ILE A 1 95 ? 8.522 -7.078 -13.882 1.00 81.75 95 ILE A C 1
ATOM 786 O O . ILE A 1 95 ? 9.142 -6.941 -12.824 1.00 81.75 95 ILE A O 1
ATOM 790 N N . LEU A 1 96 ? 7.268 -7.522 -13.932 1.00 84.69 96 LEU A N 1
ATOM 791 C CA . LEU A 1 96 ? 6.560 -8.030 -12.762 1.00 84.69 96 LEU A CA 1
ATOM 792 C C . LEU A 1 96 ? 6.924 -9.506 -12.523 1.00 84.69 96 LEU A C 1
ATOM 794 O O . LEU A 1 96 ? 6.994 -10.268 -13.492 1.00 84.69 96 LEU A O 1
ATOM 798 N N . PRO A 1 97 ? 7.118 -9.932 -11.261 1.00 79.88 97 PRO A N 1
ATOM 799 C CA . PRO A 1 97 ? 7.291 -11.341 -10.917 1.00 79.88 97 PRO A CA 1
ATOM 800 C C . PRO A 1 97 ? 6.104 -12.203 -11.36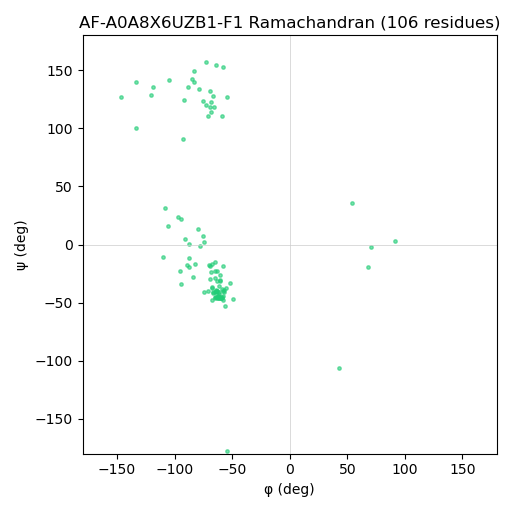2 1.00 79.88 97 PRO A C 1
ATOM 802 O O . PRO A 1 97 ? 4.965 -11.736 -11.399 1.00 79.88 97 PRO A O 1
ATOM 805 N N . SER A 1 98 ? 6.348 -13.491 -11.615 1.00 77.25 98 SER A N 1
ATOM 806 C CA . SER A 1 98 ? 5.296 -14.463 -11.958 1.00 77.25 98 SER A CA 1
ATOM 807 C C . SER A 1 98 ? 4.238 -14.629 -10.862 1.00 77.25 98 SER A C 1
ATOM 809 O O . SER A 1 98 ? 3.093 -14.950 -11.154 1.00 77.25 98 SER A O 1
ATOM 811 N N . THR A 1 99 ? 4.598 -14.362 -9.607 1.00 78.69 99 THR A N 1
ATOM 812 C CA . THR A 1 99 ? 3.704 -14.424 -8.441 1.00 78.69 99 THR A CA 1
ATOM 813 C C . THR A 1 99 ? 2.769 -13.218 -8.314 1.00 78.69 99 THR A C 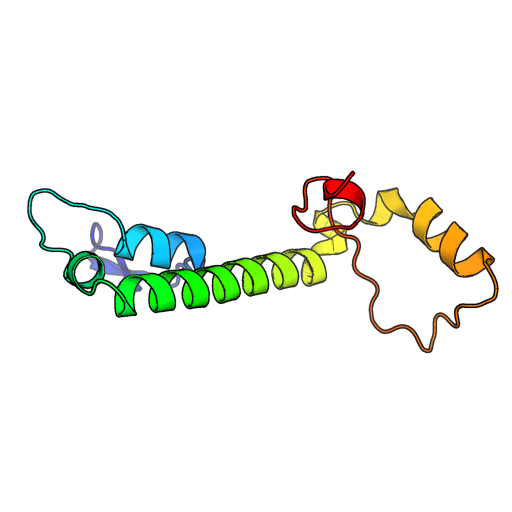1
ATOM 815 O O . THR A 1 99 ? 1.973 -13.157 -7.377 1.00 78.69 99 THR A O 1
ATOM 818 N N . PHE A 1 100 ? 2.851 -12.236 -9.217 1.00 82.19 100 PHE A N 1
ATOM 819 C CA . PHE A 1 100 ? 2.002 -11.053 -9.169 1.00 82.19 100 PHE A CA 1
ATOM 820 C C . PHE A 1 100 ? 0.543 -11.381 -9.532 1.00 82.19 100 PHE A C 1
ATOM 822 O O . PHE A 1 100 ? 0.196 -11.654 -10.688 1.00 82.19 100 PHE A O 1
ATOM 829 N N . THR A 1 101 ? -0.317 -11.302 -8.521 1.00 79.81 101 THR A N 1
ATOM 830 C CA . THR A 1 101 ? -1.768 -11.482 -8.610 1.00 79.81 101 THR A CA 1
ATOM 831 C C . THR A 1 101 ? -2.419 -10.325 -9.367 1.00 79.81 101 THR A C 1
ATOM 833 O O . THR A 1 101 ? -2.146 -9.166 -9.066 1.00 79.81 101 THR A O 1
ATOM 836 N N . GLY A 1 102 ? -3.298 -10.627 -10.323 1.00 74.94 102 GLY A N 1
ATOM 837 C CA . GLY A 1 102 ? -3.975 -9.625 -11.159 1.00 74.94 102 GLY A CA 1
ATOM 838 C C . GLY A 1 102 ? -3.250 -9.290 -12.467 1.00 74.94 102 GLY A C 1
ATOM 839 O O . GLY A 1 102 ? -3.717 -8.444 -13.224 1.00 74.94 102 GLY A O 1
ATOM 840 N N . SER A 1 103 ? -2.125 -9.952 -12.767 1.00 78.94 103 SER A N 1
ATOM 841 C CA . SER A 1 103 ? -1.572 -9.939 -14.128 1.00 78.94 103 SER A CA 1
ATOM 842 C C . SER A 1 103 ? -2.417 -10.806 -15.071 1.00 78.94 103 SER A C 1
ATOM 844 O O . SER A 1 103 ? -3.035 -11.765 -14.605 1.00 78.94 103 SER A O 1
ATOM 846 N N . PRO A 1 104 ? -2.373 -10.573 -16.399 1.00 76.31 104 PRO A N 1
ATOM 847 C CA . PRO A 1 104 ? -2.988 -11.478 -17.374 1.00 76.31 104 PRO A CA 1
ATOM 848 C C . PRO A 1 104 ? -2.558 -12.941 -17.189 1.00 76.31 104 PRO A C 1
ATOM 850 O O . PRO A 1 104 ? -3.355 -13.850 -17.364 1.00 76.31 104 PRO A O 1
ATOM 853 N N . ARG A 1 105 ? -1.314 -13.170 -16.741 1.00 73.69 105 ARG A N 1
ATOM 854 C CA . ARG A 1 105 ? -0.788 -14.504 -16.415 1.00 73.69 105 ARG A CA 1
ATOM 855 C C . ARG A 1 105 ? -1.416 -15.158 -15.181 1.00 73.69 105 ARG A C 1
ATOM 857 O O . ARG A 1 105 ? -1.333 -16.367 -15.065 1.00 73.69 105 ARG A O 1
ATOM 864 N N . HIS A 1 106 ? -1.983 -14.388 -14.255 1.00 75.69 106 HIS A N 1
ATOM 865 C CA . HIS A 1 106 ? -2.652 -14.911 -13.060 1.00 75.69 106 HIS A CA 1
ATOM 866 C C . HIS A 1 106 ? -4.134 -15.239 -13.301 1.00 75.69 106 HIS A C 1
ATOM 868 O O . HIS A 1 106 ? -4.736 -15.954 -12.509 1.00 75.69 106 HIS A O 1
ATOM 874 N N . MET A 1 107 ? -4.742 -14.675 -14.349 1.00 75.06 107 MET A N 1
ATOM 875 C CA . MET A 1 107 ? -6.174 -14.832 -14.638 1.00 75.06 107 MET A CA 1
ATOM 876 C C . MET A 1 107 ? -6.495 -16.074 -15.490 1.00 75.06 107 MET A C 1
ATOM 878 O O . MET A 1 107 ? -7.664 -16.303 -15.797 1.00 75.06 107 MET A O 1
ATOM 882 N N . HIS A 1 108 ? -5.479 -16.859 -15.857 1.00 61.75 108 HIS A N 1
ATOM 883 C CA . HIS A 1 108 ? -5.566 -18.109 -16.614 1.00 61.75 108 HIS A CA 1
ATOM 884 C C . HIS A 1 108 ? -4.995 -19.258 -15.786 1.00 61.75 108 HIS A C 1
ATOM 886 O O . HIS A 1 108 ? -5.557 -20.369 -15.888 1.00 61.75 108 HIS A O 1
#

InterPro domains:
  IPR025476 Helitron helicase-like domain [PF14214] (19-107)

Solvent-accessible surface area (backbone atoms only — not comparable to full-atom values): 6900 Å² total; per-residue (Å²): 92,67,37,93,88,75,70,43,84,39,87,76,82,73,55,65,56,60,55,50,51,62,69,66,56,86,50,97,91,51,89,60,64,64,79,70,47,58,71,60,34,55,55,51,51,53,56,49,49,55,51,36,52,50,54,52,52,49,49,48,57,74,40,35,71,84,70,48,51,68,79,43,47,68,59,53,52,54,54,54,70,63,73,82,51,62,74,89,76,50,69,89,87,63,81,78,63,91,84,45,79,83,38,80,82,58,79,110

Mean predicted aligned error: 9.64 Å

Foldseek 3Di:
DADPVPRDDDPDDDQLVRVVCVLVDDDPPDDNVLVVPVPSNVVVVVVSVVRNVVVVVVCQLVCCVVVVVVVCVVVVVVVVVVVPDDPVVDDRDGDDDCPDDPPPSNVD

Sequence (108 aa):
MINPQTGEGTNKKVSAMNYYLYRLMIRQNAENHILKCRQLFHQYIVDMYAKIETERLLYIRLNQTELRSEQYIHLRDAIVSDGNVNPNELGRMAILPSTFTGSPRHMH

Radius of gyration: 20.36 Å; Cα contacts (8 Å, |Δi|>4): 49; chains: 1; bounding box: 38×26×61 Å

Organism: Trichonephila clavipes (NCBI:txid2585209)